Protein 3OBQ (pdb70)

Foldseek 3Di:
DDDLVVQLVLLVVAPDRVVVSVQVCVCCVVFVFWDWDFQADPDRPRTFIKTWGFGWAAAPNDTDTWTKIWTAHSHPPAAGTWMFGDDDPFKAFDDDDQAHRRRTGDDPCRVVRGPPVHGDVVVVVVVNVVCNVPPRMDGDD/DDDDDDDDD

Solvent-accessible surface area: 8452 Å² total; per-residue (Å²): 154,55,57,96,83,77,1,104,150,28,0,80,188,7,142,72,119,90,63,0,3,144,16,0,37,57,0,30,79,110,23,153,38,1,104,11,66,62,66,44,74,84,82,60,101,99,102,1,0,7,0,53,18,6,0,59,2,71,32,199,81,84,85,46,40,2,7,0,8,0,21,0,38,40,39,1,6,104,62,36,3,53,1,32,2,107,51,50,104,62,4,58,49,115,82,45,165,34,6,34,78,117,0,74,8,102,7,94,49,18,172,131,18,122,59,94,119,10,54,0,56,15,0,0,121,40,0,35,104,31,1,17,108,88,10,2,0,23,30,134,166,148,101,52,38,9,3,113,51,206

Nearest PDB structures (foldseek):
  3obx-assembly1_A  TM=9.999E-01  e=4.135E-26  Homo sapiens
  3p9g-assembly1_A  TM=9.952E-01  e=1.422E-25  Homo sapiens
  7zlx-assembly10_J  TM=9.883E-01  e=2.667E-23  Homo sapiens
  7zlx-assembly11_K  TM=9.772E-01  e=5.093E-23  Homo sapiens
  1kpp-assembly1_A  TM=8.919E-01  e=1.808E-19  Homo sapiens

GO terms:
  GO:0005515 protein binding (F, IPI)
  GO:0036258 multivesicular body assembly (P, TAS)
  GO:0039702 viral budding via host ESCRT complex (P, TAS)
  GO:0000813 ESCRT I complex (C, TAS)
  GO:0016236 macroautophagy (P, TAS)
  GO:0097352 autophagosome maturation (P, TAS)
  GO:0042059 negative regulation of epidermal growth factor receptor signaling pathway (P, IMP)
  GO:0043162 ubiquitin-dependent protein catabolic process via the multivesicular body sorting pathway (P, IDA)
  GO:0005771 multivesicular body (C, TAS)
  GO:0043130 ubiquitin binding (F, TAS)
  GO:0000813 ESCRT I complex (C, IDA)
  GO:0031901 early endosome membrane (C, EXP)
  GO:0031902 late endosome membrane (C, EXP)
  GO:0005634 nucleus (C, EXP)
  GO:0005737 cytoplasm (C, EXP)
  GO:0043162 ubiquitin-dependent protein catabolic process via the multivesicular body sorting pathway (P, IMP)
  GO:0006858 extracellular transport (P, IMP)
  GO:0031625 ubiquitin protein ligase binding (F, IPI)
  GO:0048306 calcium-dependent protein binding (F, IPI)
  GO:0003677 DNA binding (F, TAS)

Organism: Homo sapiens (NCBI:txid9606)

CATH classification: 3.10.110.10

Secondary structure (DSSP, 8-state):
---HHHHHHHTTT-SSHHHHHHHHHHHHHH-TTEEEEEEESSSTT-EEEEEEEEEEEE-SS-EEEEEEEEEPPTTTTTSPPEEEE---TTEEE--BTTB-TT-BB--HHHHT--TTT--HHHHHHHHHHHHHHS-SEEE--/-----PPP-

B-factor: mean 15.69, std 11.73, range [3.34, 67.25]

Structure (mmCIF, N/CA/C/O backbone):
data_3OBQ
#
_entry.id   3OBQ
#
_cell.length_a   33.654
_cell.length_b   45.126
_cell.length_c   87.734
_cell.angle_alpha   90.00
_cell.angle_beta   90.00
_cell.angle_gamma   90.00
#
_symmetry.space_group_name_H-M   'P 21 21 21'
#
loop_
_entity.id
_entity.type
_entity.pdbx_description
1 polymer 'Tumor susceptibility gene 101 protein'
2 polymer 'Hepatocyte growth factor-regulated tyrosine kinase substrate'
3 water water
#
loop_
_atom_site.group_PDB
_atom_site.id
_atom_site.type_symbol
_atom_site.label_atom_id
_atom_site.label_alt_id
_atom_site.label_comp_id
_atom_site.label_asym_id
_atom_site.label_entity_id
_atom_site.label_seq_id
_atom_site.pdbx_PDB_ins_code
_atom_site.Cartn_x
_atom_site.Cartn_y
_atom_site.Cartn_z
_atom_site.occupancy
_atom_site.B_iso_or_equiv
_atom_site.auth_seq_id
_atom_site.auth_comp_id
_atom_site.auth_asym_id
_atom_site.auth_atom_id
_atom_site.pdbx_PDB_model_num
ATOM 1 N N . ALA A 1 6 ? -11.285 11.642 3.155 1.00 58.07 2 ALA A N 1
ATOM 2 C CA . ALA A 1 6 ? -12.619 12.280 3.335 1.00 57.02 2 ALA A CA 1
ATOM 3 C C . ALA A 1 6 ? -12.771 13.484 2.410 1.00 56.29 2 ALA A C 1
ATOM 4 O O . ALA A 1 6 ? -12.978 14.608 2.868 1.00 57.51 2 ALA A O 1
ATOM 6 N N . VAL A 1 7 ? -12.668 13.242 1.107 1.00 53.37 3 VAL A N 1
ATOM 7 C CA . VAL A 1 7 ? -12.793 14.306 0.118 1.00 49.38 3 VAL A CA 1
ATOM 8 C C . VAL A 1 7 ? -14.255 14.652 -0.143 1.00 44.57 3 VAL A C 1
ATOM 9 O O . VAL A 1 7 ? -15.153 13.867 0.161 1.00 45.77 3 VAL A O 1
ATOM 13 N N . SER A 1 8 ? -14.487 15.833 -0.708 1.00 36.25 4 SER A N 1
ATOM 14 C CA . SER A 1 8 ? -15.842 16.286 -1.009 1.00 28.61 4 SER A CA 1
ATOM 15 C C . SER A 1 8 ? -15.955 16.717 -2.464 1.00 23.97 4 SER A C 1
ATOM 16 O O . SER A 1 8 ? -14.953 17.022 -3.111 1.00 18.82 4 SER A O 1
ATOM 19 N N . GLU A 1 9 ? -17.181 16.747 -2.974 1.00 20.85 5 GLU A N 1
ATOM 20 C CA . GLU A 1 9 ? -17.415 17.152 -4.351 1.00 19.05 5 GLU A CA 1
ATOM 21 C C . GLU A 1 9 ? -16.909 18.567 -4.602 1.00 18.56 5 GLU A C 1
ATOM 22 O O . GLU A 1 9 ? -16.428 18.876 -5.691 1.00 13.70 5 GLU A O 1
ATOM 28 N N . SER A 1 10 ? -17.007 19.422 -3.589 1.00 17.95 6 SER A N 1
ATOM 29 C CA . SER A 1 10 ? -16.543 20.798 -3.713 1.00 19.85 6 SER A CA 1
ATOM 30 C C . SER A 1 10 ? -15.036 20.822 -3.957 1.00 18.16 6 SER A C 1
ATOM 31 O O . SER A 1 10 ? -14.552 21.532 -4.842 1.00 18.75 6 SER A O 1
ATOM 34 N N . GLN A 1 11 ? -14.299 20.042 -3.172 1.00 16.84 7 GLN A N 1
ATOM 35 C CA . GLN A 1 11 ? -12.849 19.980 -3.316 1.00 20.07 7 GLN A CA 1
ATOM 36 C C . GLN A 1 11 ? -12.456 19.383 -4.663 1.00 17.38 7 GLN A C 1
ATOM 37 O O . GLN A 1 11 ? -11.503 19.835 -5.296 1.00 18.60 7 GLN A O 1
ATOM 43 N N . LEU A 1 12 ? -13.192 18.367 -5.099 1.00 13.59 8 LEU A N 1
ATOM 44 C CA . LEU A 1 12 ? -12.907 17.726 -6.376 1.00 11.63 8 LEU A CA 1
ATOM 45 C C . LEU A 1 12 ? -13.109 18.703 -7.534 1.00 13.70 8 LEU A C 1
ATOM 46 O O . LEU A 1 12 ? -12.310 18.736 -8.472 1.00 11.95 8 LEU A O 1
ATOM 51 N N . LYS A 1 13 ? -14.173 19.500 -7.467 1.00 12.78 9 LYS A N 1
ATOM 52 C CA . LYS A 1 13 ? -14.461 20.474 -8.516 1.00 15.91 9 LYS A CA 1
ATOM 53 C C . LYS A 1 13 ? -13.286 21.430 -8.639 1.00 16.66 9 LYS A C 1
ATOM 54 O O . LYS A 1 13 ? -12.943 21.878 -9.733 1.00 17.56 9 LYS A O 1
ATOM 60 N N . LYS A 1 14 ? -12.678 21.733 -7.499 1.00 17.82 10 LYS A N 1
ATOM 61 C CA . LYS A 1 14 ? -11.521 22.614 -7.429 1.00 22.93 10 LYS A CA 1
ATOM 62 C C . LYS A 1 14 ? -10.359 22.022 -8.226 1.00 20.03 10 LYS A C 1
ATOM 63 O O . LYS A 1 14 ? -9.747 22.703 -9.051 1.00 21.05 10 LYS A O 1
ATOM 69 N N . MET A 1 15 ? -10.073 20.745 -7.983 1.00 14.62 11 MET A N 1
ATOM 70 C CA . MET A 1 15 ? -8.980 20.046 -8.655 1.00 13.02 11 MET A CA 1
ATOM 71 C C . MET A 1 15 ? -9.086 20.032 -10.176 1.00 12.20 11 MET A C 1
ATOM 72 O O . MET A 1 15 ? -8.069 20.002 -10.868 1.00 11.04 11 MET A O 1
ATOM 77 N N . VAL A 1 16 ? -10.309 20.047 -10.694 1.00 10.08 12 VAL A N 1
ATOM 78 C CA . VAL A 1 16 ? -10.515 19.985 -12.137 1.00 9.26 12 VAL A CA 1
ATOM 79 C C . VAL A 1 16 ? -10.901 21.300 -12.813 1.00 7.87 12 VAL A C 1
ATOM 80 O O . VAL A 1 16 ? -11.551 21.292 -13.853 1.00 7.30 12 VAL A O 1
ATOM 84 N N . SER A 1 17 ? -10.472 22.422 -12.244 1.00 10.74 13 SER A N 1
ATOM 85 C CA . SER A 1 17 ? -10.786 23.738 -12.800 1.00 8.62 13 SER A CA 1
ATOM 86 C C . SER A 1 17 ? -10.428 23.907 -14.277 1.00 10.62 13 SER A C 1
ATOM 87 O O . SER A 1 17 ? -11.107 24.634 -15.004 1.00 10.60 13 SER A O 1
ATOM 90 N N . LYS A 1 18 ? -9.361 23.243 -14.715 1.00 7.40 14 LYS A N 1
ATOM 91 C CA . LYS A 1 18 ? -8.895 23.340 -16.098 1.00 7.49 14 LYS A CA 1
ATOM 92 C C . LYS A 1 18 ? -9.472 22.280 -17.034 1.00 5.86 14 LYS A C 1
ATOM 93 O O . LYS A 1 18 ? -9.189 22.287 -18.232 1.00 7.38 14 LYS A O 1
ATOM 99 N N . TYR A 1 19 ? -10.263 21.363 -16.483 1.00 5.12 15 TYR A N 1
ATOM 100 C CA . TYR A 1 19 ? -10.869 20.291 -17.268 1.00 5.04 15 TYR A CA 1
ATOM 101 C C . TYR A 1 19 ? -11.985 20.806 -18.163 1.00 4.66 15 TYR A C 1
ATOM 102 O O . TYR A 1 19 ? -12.597 21.830 -17.874 1.00 5.67 15 TYR A O 1
ATOM 111 N N . LYS A 1 20 ? -12.245 20.085 -19.247 1.00 4.49 16 LYS A N 1
ATOM 112 C CA . LYS A 1 20 ? -13.283 20.467 -20.202 1.00 5.71 16 LYS A CA 1
ATOM 113 C C . LYS A 1 20 ? -14.675 19.980 -19.799 1.00 5.72 16 LYS A C 1
ATOM 114 O O . LYS A 1 20 ? -15.682 20.557 -20.207 1.00 6.60 16 LYS A O 1
ATOM 120 N N . TYR A 1 21 ? -14.724 18.921 -18.998 1.00 4.39 17 TYR A N 1
ATOM 121 C CA . TYR A 1 21 ? -15.986 18.322 -18.558 1.00 4.17 17 TYR A CA 1
ATOM 122 C C . TYR A 1 21 ? -15.821 18.075 -17.063 1.00 5.14 17 TYR A C 1
ATOM 123 O O . TYR A 1 21 ? -15.568 16.955 -16.615 1.00 6.93 17 TYR A O 1
ATOM 132 N N . ARG A 1 22 ? -15.989 19.148 -16.302 1.00 6.31 18 ARG A N 1
ATOM 133 C CA . ARG A 1 22 ? -15.786 19.143 -14.865 1.00 5.84 18 ARG A CA 1
ATOM 134 C C . ARG A 1 22 ? -16.772 18.333 -14.025 1.00 6.99 18 ARG A C 1
ATOM 135 O O . ARG A 1 22 ? -16.360 17.421 -13.300 1.00 5.95 18 ARG A O 1
ATOM 143 N N . ASP A 1 23 ? -18.062 18.640 -14.120 1.00 6.37 19 ASP A N 1
ATOM 144 C CA . ASP A 1 23 ? -19.054 17.898 -13.350 1.00 6.51 19 ASP A CA 1
ATOM 145 C C . ASP A 1 23 ? -19.068 16.419 -13.716 1.00 7.15 19 ASP A C 1
ATOM 146 O O . ASP A 1 23 ? -19.241 15.570 -12.844 1.00 8.06 19 ASP A O 1
ATOM 151 N N . LEU A 1 24 ? -18.897 16.098 -14.996 1.00 5.55 20 LEU A N 1
ATOM 152 C CA . LEU A 1 24 ? -18.900 14.696 -15.397 1.00 7.14 20 LEU A CA 1
ATOM 153 C C . LEU A 1 24 ? -17.724 13.949 -14.775 1.00 6.12 20 LEU A C 1
ATOM 154 O O . LEU A 1 24 ? -17.856 12.795 -14.373 1.00 7.91 20 LEU A O 1
ATOM 159 N N . THR A 1 25 ? -16.576 14.613 -14.688 1.00 5.55 21 THR A N 1
ATOM 160 C CA . THR A 1 25 ? -15.396 13.998 -14.098 1.00 7.45 21 THR A CA 1
ATOM 161 C C . THR A 1 25 ? -15.586 13.832 -12.588 1.00 7.41 21 THR A C 1
ATOM 162 O O . THR A 1 25 ? -15.279 12.779 -12.028 1.00 6.87 21 THR A O 1
ATOM 166 N N . VAL A 1 26 ? -16.108 14.867 -11.934 1.00 6.58 22 VAL A N 1
ATOM 167 C CA . VAL A 1 26 ? -16.342 14.816 -10.494 1.00 6.75 22 VAL A CA 1
ATOM 168 C C . VAL A 1 26 ? -17.372 13.747 -10.136 1.00 5.39 22 VAL A C 1
ATOM 169 O O . VAL A 1 26 ? -17.172 12.962 -9.206 1.00 7.01 22 VAL A O 1
ATOM 173 N N . ARG A 1 27 ? -18.472 13.717 -10.878 1.00 7.06 23 ARG A N 1
ATOM 174 C CA . ARG A 1 27 ? -19.532 12.746 -10.629 1.00 7.95 23 ARG A CA 1
ATOM 175 C C . ARG A 1 27 ? -19.000 11.312 -10.673 1.00 7.69 23 ARG A C 1
ATOM 176 O O . ARG A 1 27 ? -19.261 10.510 -9.772 1.00 8.54 23 ARG A O 1
ATOM 184 N N . GLU A 1 28 ? -18.247 10.983 -11.716 1.00 7.02 24 GLU A N 1
ATOM 185 C CA . GLU A 1 28 ? -17.715 9.631 -11.831 1.00 7.02 24 GLU A CA 1
ATOM 186 C C . GLU A 1 28 ? -16.659 9.342 -10.767 1.00 6.79 24 GLU A C 1
ATOM 187 O O . GLU A 1 28 ? -16.577 8.223 -10.261 1.00 6.15 24 GLU A O 1
ATOM 193 N N . THR A 1 29 ? -15.854 10.342 -10.420 1.00 5.31 25 THR A N 1
ATOM 194 C CA . THR A 1 29 ? -14.842 10.145 -9.390 1.00 7.53 25 THR A CA 1
ATOM 195 C C . THR A 1 29 ? -15.543 9.783 -8.082 1.00 6.88 25 THR A C 1
ATOM 196 O O . THR A 1 29 ? -15.122 8.864 -7.378 1.00 7.15 25 THR A O 1
ATOM 200 N N . VAL A 1 30 ? -16.622 10.494 -7.766 1.00 7.64 26 VAL A N 1
ATOM 201 C CA . VAL A 1 30 ? -17.376 10.212 -6.549 1.00 10.30 26 VAL A CA 1
ATOM 202 C C . VAL A 1 30 ? -17.910 8.780 -6.587 1.00 9.15 26 VAL A C 1
ATOM 203 O O . VAL A 1 30 ? -17.840 8.060 -5.587 1.00 10.25 26 VAL A O 1
ATOM 207 N N . ASN A 1 31 ? -18.428 8.359 -7.739 1.00 8.71 27 ASN A N 1
ATOM 208 C CA . ASN A 1 31 ? -18.956 7.001 -7.874 1.00 9.40 27 ASN A CA 1
ATOM 209 C C . ASN A 1 31 ? -17.867 5.966 -7.616 1.00 7.53 27 ASN A C 1
ATOM 210 O O . ASN A 1 31 ? -18.099 4.952 -6.958 1.00 11.07 27 ASN A O 1
ATOM 215 N N . VAL A 1 32 ? -16.674 6.225 -8.138 1.00 7.54 28 VAL A N 1
ATOM 216 C CA . VAL A 1 32 ? -15.558 5.305 -7.972 1.00 9.03 28 VAL A CA 1
ATOM 217 C C . VAL A 1 32 ? -15.077 5.194 -6.529 1.00 10.18 28 VAL A C 1
ATOM 218 O O . VAL A 1 32 ? -14.986 4.091 -5.986 1.00 11.17 28 VAL A O 1
ATOM 222 N N . ILE A 1 33 ? -14.771 6.327 -5.904 1.00 10.03 29 ILE A N 1
ATOM 223 C CA . ILE A 1 33 ? -14.272 6.297 -4.533 1.00 10.52 29 ILE A CA 1
ATOM 224 C C . ILE A 1 33 ? -15.316 5.881 -3.502 1.00 12.42 29 ILE A C 1
ATOM 225 O O . ILE A 1 33 ? -14.976 5.603 -2.352 1.00 15.71 29 ILE A O 1
ATOM 230 N N . THR A 1 34 ? -16.580 5.830 -3.909 1.00 11.96 30 THR A N 1
ATOM 231 C CA . THR A 1 34 ? -17.640 5.408 -3.001 1.00 15.12 30 THR A CA 1
ATOM 232 C C . THR A 1 34 ? -17.700 3.882 -2.996 1.00 14.22 30 THR A C 1
ATOM 233 O O . THR A 1 34 ? -17.896 3.262 -1.949 1.00 17.64 30 THR A O 1
ATOM 237 N N . LEU A 1 35 ? -17.520 3.281 -4.169 1.00 11.96 31 LEU A N 1
ATOM 238 C CA . LEU A 1 35 ? -17.552 1.828 -4.293 1.00 11.56 31 LEU A CA 1
ATOM 239 C C . LEU A 1 35 ? -16.201 1.208 -3.955 1.00 11.09 31 LEU A C 1
ATOM 240 O O . LEU A 1 35 ? -16.134 0.141 -3.343 1.00 12.89 31 LEU A O 1
ATOM 245 N N . TYR A 1 36 ? -15.130 1.886 -4.355 1.00 11.05 32 TYR A N 1
ATOM 246 C CA . TYR A 1 36 ? -13.774 1.411 -4.111 1.00 10.13 32 TYR A CA 1
ATOM 247 C C . TYR A 1 36 ? -13.090 2.305 -3.084 1.00 11.79 32 TYR A C 1
ATOM 248 O O . TYR A 1 36 ? -12.409 3.278 -3.422 1.00 10.98 32 TYR A O 1
ATOM 257 N N . LYS A 1 37 ? -13.299 1.944 -1.821 1.00 12.72 33 LYS A N 1
ATOM 258 C CA . LYS A 1 37 ? -12.785 2.666 -0.665 1.00 16.05 33 LYS A CA 1
ATOM 259 C C . LYS A 1 37 ? -11.279 2.872 -0.597 1.00 15.90 33 LYS A C 1
ATOM 260 O O . LYS A 1 37 ? -10.819 3.762 0.118 1.00 18.61 33 LYS A O 1
ATOM 266 N N . ASP A 1 38 ? -10.501 2.063 -1.310 1.00 10.67 34 ASP A N 1
ATOM 267 C CA . ASP A 1 38 ? -9.058 2.248 -1.246 1.00 11.33 34 ASP A CA 1
ATOM 268 C C . ASP A 1 38 ? -8.466 3.000 -2.429 1.00 10.82 34 ASP A C 1
ATOM 269 O O . ASP A 1 38 ? -7.262 2.942 -2.664 1.00 11.95 34 ASP A O 1
ATOM 274 N N . LEU A 1 39 ? -9.321 3.690 -3.178 1.00 9.33 35 LEU A N 1
ATOM 275 C CA . LEU A 1 39 ? -8.868 4.516 -4.289 1.00 10.24 35 LEU A CA 1
ATOM 276 C C . LEU A 1 39 ? -9.081 5.941 -3.798 1.00 10.38 35 LEU A C 1
ATOM 277 O O . LEU A 1 39 ? -10.175 6.289 -3.351 1.00 12.55 35 LEU A O 1
ATOM 282 N N . LYS A 1 40 ? -8.032 6.754 -3.862 1.00 9.01 36 LYS A N 1
ATOM 283 C CA . LYS A 1 40 ? -8.102 8.131 -3.385 1.00 10.89 36 LYS A CA 1
ATOM 284 C C . LYS A 1 40 ? -7.812 9.127 -4.499 1.00 10.93 36 LYS A C 1
ATOM 285 O O . LYS A 1 40 ? -6.917 8.915 -5.317 1.00 10.76 36 LYS A O 1
ATOM 291 N N . PRO A 1 41 ? -8.570 10.233 -4.545 1.00 8.49 37 PRO A N 1
ATOM 292 C CA . PRO A 1 41 ? -8.366 11.251 -5.575 1.00 9.06 37 PRO A CA 1
ATOM 293 C C . PRO A 1 41 ? -7.257 12.206 -5.160 1.00 10.02 37 PRO A C 1
ATOM 294 O O . PRO A 1 41 ? -7.225 12.675 -4.022 1.00 12.01 37 PRO A O 1
ATOM 298 N N . VAL A 1 42 ? -6.344 12.487 -6.081 1.00 11.67 38 VAL A N 1
ATOM 299 C CA . VAL A 1 42 ? -5.236 13.387 -5.797 1.00 15.85 38 VAL A CA 1
ATOM 300 C C . VAL A 1 42 ? -4.893 14.215 -7.025 1.00 14.26 38 VAL A C 1
ATOM 301 O O . VAL A 1 42 ? -4.961 13.729 -8.152 1.00 11.10 38 VAL A O 1
ATOM 305 N N . LEU A 1 43 ? -4.544 15.477 -6.801 1.00 12.81 39 LEU A N 1
ATOM 306 C CA . LEU A 1 43 ? -4.150 16.366 -7.885 1.00 10.96 39 LEU A CA 1
ATOM 307 C C . LEU A 1 43 ? -2.630 16.307 -7.882 1.00 13.84 39 LEU A C 1
ATOM 308 O O . LEU A 1 43 ? -1.990 16.729 -6.919 1.00 16.29 39 LEU A O 1
ATOM 313 N N . ASP A 1 44 ? -2.052 15.769 -8.949 1.00 12.04 40 ASP A N 1
ATOM 314 C CA . ASP A 1 44 ? -0.606 15.640 -9.033 1.00 11.91 40 ASP A CA 1
ATOM 315 C C . ASP A 1 44 ? -0.125 15.927 -10.449 1.00 11.51 40 ASP A C 1
ATOM 316 O O . ASP A 1 44 ? -0.925 16.047 -11.371 1.00 13.64 40 ASP A O 1
ATOM 321 N N . SER A 1 45 ? 1.186 16.052 -10.614 1.00 13.42 41 SER A N 1
ATOM 322 C CA . SER A 1 45 ? 1.750 16.332 -11.925 1.00 12.47 41 SER A CA 1
ATOM 323 C C . SER A 1 45 ? 2.124 15.047 -12.651 1.00 9.92 41 SER A C 1
ATOM 324 O O . SER A 1 45 ? 2.750 14.154 -12.077 1.00 12.18 41 SER A O 1
ATOM 327 N N . TYR A 1 46 ? 1.727 14.959 -13.914 1.00 9.14 42 TYR A N 1
ATOM 328 C CA . TYR A 1 46 ? 2.020 13.793 -14.734 1.00 10.29 42 TYR A CA 1
ATOM 329 C C . TYR A 1 46 ? 3.047 14.153 -15.806 1.00 9.35 42 TYR A C 1
ATOM 330 O O . TYR A 1 46 ? 2.752 14.920 -16.720 1.00 10.89 42 TYR A O 1
ATOM 339 N N . GLY A 1 47 ? 4.251 13.600 -15.680 1.00 15.02 43 GLY A N 1
ATOM 340 C CA . GLY A 1 47 ? 5.302 13.858 -16.652 1.00 13.97 43 GLY A CA 1
ATOM 341 C C . GLY A 1 47 ? 6.016 15.193 -16.528 1.00 14.69 43 GLY A C 1
ATOM 342 O O . GLY A 1 47 ? 7.247 15.256 -16.599 1.00 15.54 43 GLY A O 1
ATOM 343 N N . THR A 1 48 ? 5.247 16.263 -16.360 1.00 13.66 44 THR A N 1
ATOM 344 C CA . THR A 1 48 ? 5.798 17.609 -16.230 1.00 14.62 44 THR A CA 1
ATOM 345 C C . THR A 1 48 ? 5.169 18.288 -15.017 1.00 15.55 44 THR A C 1
ATOM 346 O O . THR A 1 48 ? 3.977 18.124 -14.762 1.00 13.97 44 THR A O 1
ATOM 350 N N . GLY A 1 49 ? 5.969 19.052 -14.277 1.00 12.46 48 GLY A N 1
ATOM 351 C CA . GLY A 1 49 ? 5.460 19.732 -13.099 1.00 13.02 48 GLY A CA 1
ATOM 352 C C . GLY A 1 49 ? 4.245 20.593 -13.381 1.00 13.43 48 GLY A C 1
ATOM 353 O O . GLY A 1 49 ? 3.400 20.800 -12.507 1.00 15.86 48 GLY A O 1
ATOM 354 N N . SER A 1 50 ? 4.149 21.088 -14.609 1.00 12.88 49 SER A N 1
ATOM 355 C CA . SER A 1 50 ? 3.037 21.939 -15.005 1.00 12.71 49 SER A CA 1
ATOM 356 C C . SER A 1 50 ? 1.803 21.170 -15.485 1.00 10.96 49 SER A C 1
ATOM 357 O O . SER A 1 50 ? 0.730 21.756 -15.625 1.00 15.69 49 SER A O 1
ATOM 360 N N . ARG A 1 51 ? 1.948 19.869 -15.734 1.00 7.80 50 ARG A N 1
ATOM 361 C CA . ARG A 1 51 ? 0.823 19.058 -16.207 1.00 7.31 50 ARG A CA 1
ATOM 362 C C . ARG A 1 51 ? 0.062 18.472 -15.026 1.00 8.15 50 ARG A C 1
ATOM 363 O O . ARG A 1 51 ? 0.129 17.272 -14.764 1.00 10.44 50 ARG A O 1
ATOM 371 N N . GLU A 1 52 ? -0.658 19.326 -14.311 1.00 6.82 51 GLU A N 1
ATOM 372 C CA . GLU A 1 52 ? -1.425 18.876 -13.163 1.00 9.01 51 GLU A CA 1
ATOM 373 C C . GLU A 1 52 ? -2.718 18.215 -13.624 1.00 8.47 51 GLU A C 1
ATOM 374 O O . GLU A 1 52 ? -3.451 18.758 -14.452 1.00 8.98 51 GLU A O 1
ATOM 380 N N . LEU A 1 53 ? -2.973 17.027 -13.091 1.00 7.36 52 LEU A N 1
ATOM 381 C CA . LEU A 1 53 ? -4.165 16.254 -13.418 1.00 5.93 52 LEU A CA 1
ATOM 382 C C . LEU A 1 53 ? -4.604 15.501 -12.181 1.00 6.99 52 LEU A C 1
ATOM 383 O O . LEU A 1 53 ? -3.794 15.205 -11.300 1.00 7.63 52 LEU A O 1
ATOM 388 N N . MET A 1 54 ? -5.889 15.186 -12.110 1.00 6.39 53 MET A N 1
ATOM 389 C CA . MET A 1 54 ? -6.370 14.425 -10.981 1.00 8.00 53 MET A CA 1
ATOM 390 C C . MET A 1 54 ? -6.206 12.956 -11.338 1.00 6.90 53 MET A C 1
ATOM 391 O O . MET A 1 54 ? -6.395 12.553 -12.490 1.00 7.27 53 MET A O 1
ATOM 396 N N . ASN A 1 55 ? -5.812 12.159 -10.357 1.00 6.94 54 ASN A N 1
ATOM 397 C CA . ASN A 1 55 ? -5.670 10.735 -10.583 1.00 8.17 54 ASN A CA 1
ATOM 398 C C . ASN A 1 55 ? -6.267 10.003 -9.397 1.00 9.07 54 ASN A C 1
ATOM 399 O O . ASN A 1 55 ? -6.404 10.564 -8.307 1.00 11.61 54 ASN A O 1
ATOM 404 N N . LEU A 1 56 ? -6.652 8.759 -9.631 1.00 7.22 55 LEU A N 1
ATOM 405 C CA . LEU A 1 56 ? -7.208 7.920 -8.586 1.00 7.09 55 LEU A CA 1
ATOM 406 C C . LEU A 1 56 ? -6.130 6.890 -8.295 1.00 8.35 55 LEU A C 1
ATOM 407 O O . LEU A 1 56 ? -5.787 6.078 -9.155 1.00 8.36 55 LEU A O 1
ATOM 412 N N . THR A 1 57 ? -5.579 6.943 -7.087 1.00 8.54 56 THR A N 1
ATOM 413 C CA . THR A 1 57 ? -4.519 6.028 -6.687 1.00 7.00 56 THR A CA 1
ATOM 414 C C . THR A 1 57 ? -4.916 5.184 -5.482 1.00 6.49 56 THR A C 1
ATOM 415 O O . THR A 1 57 ? -5.638 5.641 -4.601 1.00 8.56 56 THR A O 1
ATOM 419 N N . GLY A 1 58 ? -4.436 3.947 -5.456 1.00 7.72 57 GLY A N 1
ATOM 420 C CA . GLY A 1 58 ? -4.743 3.056 -4.354 1.00 7.66 57 GLY A CA 1
ATOM 421 C C . GLY A 1 58 ? -4.799 1.628 -4.852 1.00 8.09 57 GLY A C 1
ATOM 422 O O . GLY A 1 58 ? -4.040 1.249 -5.743 1.00 11.72 57 GLY A O 1
ATOM 423 N N . THR A 1 59 ? -5.689 0.828 -4.281 1.00 8.70 58 THR A N 1
ATOM 424 C CA . THR A 1 59 ? -5.812 -0.561 -4.710 1.00 7.85 58 THR A CA 1
ATOM 425 C C . THR A 1 59 ? -7.258 -0.917 -4.995 1.00 8.20 58 THR A C 1
ATOM 426 O O . THR A 1 59 ? -8.179 -0.235 -4.546 1.00 8.59 58 THR A O 1
ATOM 430 N N . ILE A 1 60 ? -7.441 -1.976 -5.777 1.00 8.13 59 ILE A N 1
ATOM 431 C CA . ILE A 1 60 ? -8.766 -2.491 -6.083 1.00 10.06 59 ILE A CA 1
ATOM 432 C C . ILE A 1 60 ? -8.744 -3.967 -5.696 1.00 9.59 59 ILE A C 1
ATOM 433 O O . ILE A 1 60 ? -7.720 -4.643 -5.843 1.00 9.61 59 ILE A O 1
ATOM 438 N N . PRO A 1 61 ? -9.868 -4.476 -5.167 1.00 10.68 60 PRO A N 1
ATOM 439 C CA . PRO A 1 61 ? -10.001 -5.873 -4.743 1.00 11.34 60 PRO A CA 1
ATOM 440 C C . PRO A 1 61 ? -10.146 -6.824 -5.925 1.00 8.87 60 PRO A C 1
ATOM 441 O O . PRO A 1 61 ? -11.139 -6.779 -6.650 1.00 11.72 60 PRO A O 1
ATOM 445 N N . VAL A 1 62 ? -9.155 -7.690 -6.107 1.00 10.52 61 VAL A N 1
ATOM 446 C CA . VAL A 1 62 ? -9.179 -8.633 -7.216 1.00 12.12 61 VAL A CA 1
ATOM 447 C C . VAL A 1 62 ? -9.098 -10.081 -6.763 1.00 14.05 61 VAL A C 1
ATOM 448 O O . VAL A 1 62 ? -8.065 -10.533 -6.266 1.00 12.17 61 VAL A O 1
ATOM 452 N N . PRO A 1 63 ? -10.201 -10.827 -6.919 1.00 17.27 62 PRO A N 1
ATOM 453 C CA . PRO A 1 63 ? -10.202 -12.232 -6.515 1.00 19.76 62 PRO A CA 1
ATOM 454 C C . PRO A 1 63 ? -9.390 -13.056 -7.505 1.00 20.55 62 PRO A C 1
ATOM 455 O O . PRO A 1 63 ? -9.597 -12.973 -8.715 1.00 20.16 62 PRO A O 1
ATOM 459 N N . TYR A 1 64 ? -8.450 -13.829 -6.978 1.00 18.77 63 TYR A N 1
ATOM 460 C CA . TYR A 1 64 ? -7.603 -14.685 -7.794 1.00 22.18 63 TYR A CA 1
ATOM 461 C C . TYR A 1 64 ? -7.593 -16.062 -7.146 1.00 22.82 63 TYR A C 1
ATOM 462 O O . TYR A 1 64 ? -6.977 -16.258 -6.100 1.00 23.38 63 TYR A O 1
ATOM 471 N N . ARG A 1 65 ? -8.292 -17.007 -7.765 1.00 26.20 64 ARG A N 1
ATOM 472 C CA . ARG A 1 65 ? -8.373 -18.367 -7.248 1.00 30.04 64 ARG A CA 1
ATOM 473 C C . ARG A 1 65 ? -8.914 -18.425 -5.822 1.00 31.80 64 ARG A C 1
ATOM 474 O O . ARG A 1 65 ? -8.278 -18.986 -4.932 1.00 33.44 64 ARG A O 1
ATOM 482 N N . GLY A 1 66 ? -10.087 -17.836 -5.612 1.00 34.05 65 GLY A N 1
ATOM 483 C CA . GLY A 1 66 ? -10.701 -17.851 -4.295 1.00 35.70 65 GLY A CA 1
ATOM 484 C C . GLY A 1 66 ? -9.981 -17.058 -3.220 1.00 35.28 65 GLY A C 1
ATOM 485 O O . GLY A 1 66 ? -10.104 -17.359 -2.032 1.00 37.22 65 GLY A O 1
ATOM 486 N N . ASN A 1 67 ? -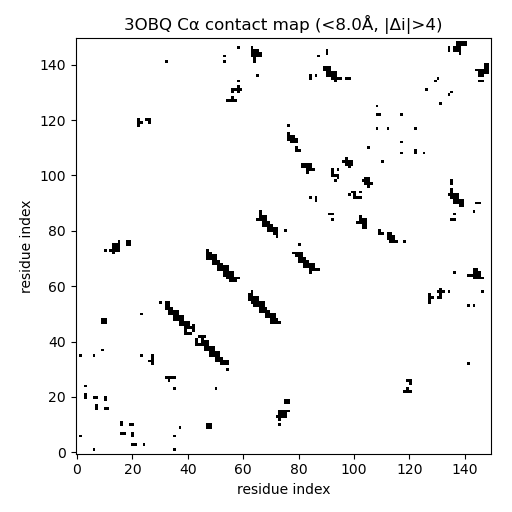9.222 -16.048 -3.629 1.00 32.08 66 ASN A N 1
ATOM 487 C CA . ASN A 1 67 ? -8.493 -15.205 -2.686 1.00 30.04 66 ASN A CA 1
ATOM 488 C C . ASN A 1 67 ? -8.441 -13.788 -3.242 1.00 27.88 66 ASN A C 1
ATOM 489 O O . ASN A 1 67 ? -8.166 -13.591 -4.423 1.00 26.47 66 ASN A O 1
ATOM 494 N N . THR A 1 68 ? -8.708 -12.803 -2.391 1.00 25.45 67 THR A N 1
ATOM 495 C CA . THR A 1 68 ? -8.703 -11.411 -2.824 1.00 21.47 67 THR A CA 1
ATOM 496 C C . THR A 1 68 ? -7.373 -10.710 -2.580 1.00 18.96 67 THR A C 1
ATOM 497 O O . THR A 1 68 ? -6.830 -10.744 -1.475 1.00 20.30 67 THR A O 1
ATOM 501 N N . TYR A 1 69 ? -6.856 -10.073 -3.627 1.00 16.69 68 TYR A N 1
ATOM 502 C CA . TYR A 1 69 ? -5.601 -9.341 -3.539 1.00 13.27 68 TYR A CA 1
ATOM 503 C C . TYR A 1 69 ? -5.869 -7.869 -3.827 1.00 12.09 68 TYR A C 1
ATOM 504 O O . TYR A 1 69 ? -6.728 -7.533 -4.643 1.00 13.63 68 TYR A O 1
ATOM 513 N N . ASN A 1 70 ? -5.141 -6.996 -3.139 1.00 13.37 69 ASN A N 1
ATOM 514 C CA . ASN A 1 70 ? -5.307 -5.560 -3.317 1.00 11.43 69 ASN A CA 1
ATOM 515 C C . ASN A 1 70 ? -4.280 -5.058 -4.314 1.00 11.10 69 ASN A C 1
ATOM 516 O O . ASN A 1 70 ? -3.180 -4.654 -3.949 1.00 12.25 69 ASN A O 1
ATOM 521 N N . ILE A 1 71 ? -4.660 -5.095 -5.586 1.00 9.09 70 ILE A N 1
ATOM 522 C CA . ILE A 1 71 ? -3.792 -4.673 -6.672 1.00 9.54 70 ILE A CA 1
ATOM 523 C C . ILE A 1 71 ? -3.639 -3.155 -6.717 1.00 8.79 70 ILE A C 1
ATOM 524 O O . ILE A 1 71 ? -4.622 -2.421 -6.829 1.00 8.43 70 ILE A O 1
ATOM 529 N N . PRO A 1 72 ? -2.393 -2.666 -6.623 1.00 8.44 71 PRO A N 1
ATOM 530 C CA . PRO A 1 72 ? -2.114 -1.228 -6.652 1.00 7.34 71 PRO A CA 1
ATOM 531 C C . PRO A 1 72 ? -2.173 -0.636 -8.058 1.00 7.99 71 PRO A C 1
ATOM 532 O O . PRO A 1 72 ? -1.473 -1.094 -8.964 1.00 8.31 71 PRO A O 1
ATOM 536 N N . ILE A 1 73 ? -3.011 0.383 -8.230 1.00 7.77 72 ILE A N 1
ATOM 537 C CA . ILE A 1 73 ? -3.164 1.037 -9.526 1.00 7.00 72 ILE A CA 1
ATOM 538 C C . ILE A 1 73 ? -3.201 2.556 -9.402 1.00 6.93 72 ILE A C 1
ATOM 539 O O . ILE A 1 73 ? -3.295 3.110 -8.305 1.00 6.61 72 ILE A O 1
ATOM 544 N N . CYS A 1 74 ? -3.111 3.215 -10.551 1.00 6.94 73 CYS A N 1
ATOM 545 C CA . CYS A 1 74 ? -3.188 4.665 -10.637 1.00 6.93 73 CYS A CA 1
ATOM 546 C C . CYS A 1 74 ? -3.908 4.962 -11.937 1.00 6.82 73 CYS A C 1
ATOM 547 O O . CYS A 1 74 ? -3.504 4.495 -13.005 1.00 9.56 73 CYS A O 1
ATOM 550 N N . LEU A 1 75 ? -4.993 5.718 -11.838 1.00 5.07 74 LEU A N 1
ATOM 551 C CA . LEU A 1 75 ? -5.776 6.075 -13.009 1.00 4.35 74 LEU A CA 1
ATOM 552 C C . LEU A 1 75 ? -5.701 7.575 -13.215 1.00 5.16 74 LEU A C 1
ATOM 553 O O . LEU A 1 75 ? -6.260 8.344 -12.429 1.00 7.08 74 LEU A O 1
ATOM 558 N N . TRP 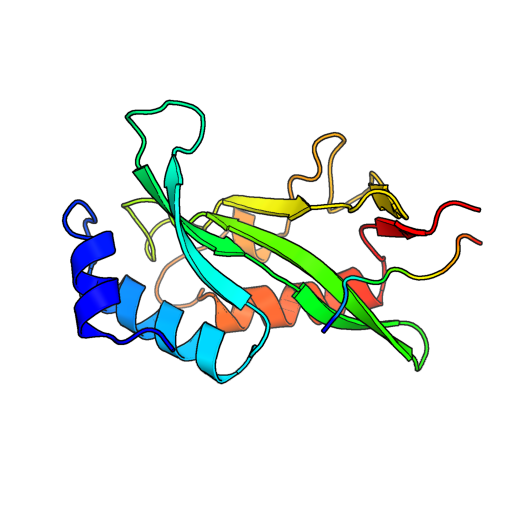A 1 76 ? -4.991 7.994 -14.257 1.00 4.52 75 TRP A N 1
ATOM 559 C CA . TRP A 1 76 ? -4.874 9.410 -14.562 1.00 4.27 75 TRP A CA 1
ATOM 560 C C . TRP A 1 76 ? -6.060 9.848 -15.406 1.00 4.75 75 TRP A C 1
ATOM 561 O O . TRP A 1 76 ? -6.317 9.279 -16.468 1.00 5.79 75 TRP A O 1
ATOM 572 N N . LEU A 1 77 ? -6.790 10.849 -14.932 1.00 4.23 76 LEU A N 1
ATOM 573 C CA . LEU A 1 77 ? -7.920 11.360 -15.686 1.00 4.01 76 LEU A CA 1
ATOM 574 C C . LEU A 1 77 ? -7.427 12.564 -16.486 1.00 4.85 76 LEU A C 1
ATOM 575 O O . LEU A 1 77 ? -6.965 13.560 -15.920 1.00 5.15 76 LEU A O 1
ATOM 580 N N . LEU A 1 78 ? -7.486 12.462 -17.806 1.00 4.14 77 LEU A N 1
ATOM 581 C CA . LEU A 1 78 ? -7.041 13.565 -18.648 1.00 4.98 77 LEU A CA 1
ATOM 582 C C . LEU A 1 78 ? -8.044 14.706 -18.556 1.00 4.73 77 LEU A C 1
ATOM 583 O O . LEU A 1 78 ? -9.186 14.506 -18.133 1.00 4.06 77 LEU A O 1
ATOM 588 N N . ASP A 1 79 ? -7.621 15.905 -18.945 1.00 5.09 78 ASP A N 1
ATOM 589 C CA . ASP A 1 79 ? -8.513 17.058 -18.896 1.00 4.03 78 ASP A CA 1
ATOM 590 C C . ASP A 1 79 ? -9.675 16.930 -19.886 1.00 4.73 78 ASP A C 1
ATOM 591 O O . ASP A 1 79 ? -10.542 17.803 -19.950 1.00 6.50 78 ASP A O 1
ATOM 596 N N . THR A 1 80 ? -9.692 15.832 -20.641 1.00 4.66 79 THR A N 1
ATOM 597 C CA . THR A 1 80 ? -10.766 15.556 -21.592 1.00 5.81 79 THR A CA 1
ATOM 598 C C . THR A 1 80 ? -11.665 14.407 -21.112 1.00 4.53 79 THR A C 1
ATOM 599 O O . THR A 1 80 ? -12.532 13.943 -21.857 1.00 5.87 79 THR A O 1
ATOM 603 N N . TYR A 1 81 ? -11.459 13.931 -19.885 1.00 4.63 80 TYR A N 1
ATOM 604 C CA . TYR A 1 81 ? -12.311 12.864 -19.356 1.00 4.38 80 TYR A CA 1
ATOM 605 C C . TYR A 1 81 ? -13.728 13.457 -19.250 1.00 5.52 80 TYR A C 1
ATOM 606 O O . TYR A 1 81 ? -13.881 14.604 -18.843 1.00 5.87 80 TYR A O 1
ATOM 615 N N . PRO A 1 82 ? -14.787 12.674 -19.551 1.00 4.87 81 PRO A N 1
ATOM 616 C CA . PRO A 1 82 ? -14.895 11.276 -19.980 1.00 5.67 81 PRO A CA 1
ATOM 617 C C . PRO A 1 82 ? -14.890 11.004 -21.485 1.00 5.43 81 PRO A C 1
ATOM 618 O O . PRO A 1 82 ? -15.173 9.881 -21.902 1.00 6.53 81 PRO A O 1
ATOM 622 N N . TYR A 1 83 ? -14.587 12.004 -22.305 1.00 5.53 82 TYR A N 1
ATOM 623 C CA . TYR A 1 83 ? -14.595 11.789 -23.748 1.00 5.37 82 TYR A CA 1
ATOM 624 C C . TYR A 1 83 ? -13.356 11.046 -24.246 1.00 6.03 82 TYR A C 1
ATOM 625 O O . TYR A 1 83 ? -13.368 10.462 -25.333 1.00 8.83 82 TYR A O 1
ATOM 634 N N . ASN A 1 84 ? -12.295 11.072 -23.444 1.00 5.78 83 ASN A N 1
ATOM 635 C CA . ASN A 1 84 ? -11.070 10.335 -23.749 1.00 5.75 83 ASN A CA 1
ATOM 636 C C . ASN A 1 84 ? -10.823 9.439 -22.547 1.00 6.55 83 ASN A C 1
ATOM 637 O O . ASN A 1 84 ? -11.117 9.820 -21.412 1.00 6.05 83 ASN A O 1
ATOM 642 N N . PRO A 1 85 ? -10.270 8.240 -22.774 1.00 6.26 84 PRO A N 1
ATOM 643 C CA . PRO A 1 85 ? -10.005 7.317 -21.670 1.00 6.06 84 PRO A CA 1
ATOM 644 C C . PRO A 1 85 ? -8.880 7.731 -20.742 1.00 5.23 84 PRO A C 1
ATOM 645 O O . PRO A 1 85 ? -8.000 8.511 -21.109 1.00 5.30 84 PRO A O 1
ATOM 649 N N . PRO A 1 86 ? -8.902 7.217 -19.509 1.00 4.01 85 PRO A N 1
ATOM 650 C CA . PRO A 1 86 ? -7.846 7.553 -18.555 1.00 3.84 85 PRO A CA 1
ATOM 651 C C . PRO A 1 86 ? -6.587 6.770 -18.938 1.00 4.17 85 PRO A C 1
ATOM 652 O O . PRO A 1 86 ? -6.659 5.810 -19.708 1.00 5.96 85 PRO A O 1
ATOM 656 N N . ILE A 1 87 ? -5.438 7.197 -18.427 1.00 4.76 86 ILE A N 1
ATOM 657 C CA . ILE A 1 87 ? -4.184 6.490 -18.677 1.00 5.11 86 ILE A CA 1
ATOM 658 C C . ILE A 1 87 ? -3.975 5.737 -17.371 1.00 6.01 86 ILE A C 1
ATOM 659 O O . ILE A 1 87 ? -3.882 6.345 -16.298 1.00 6.01 86 ILE A O 1
ATOM 664 N N . CYS A 1 88 ? -3.904 4.413 -17.463 1.00 5.39 87 CYS A N 1
ATOM 665 C CA . CYS A 1 88 ? -3.821 3.564 -16.280 1.00 4.66 87 CYS A CA 1
ATOM 666 C C . CYS A 1 88 ? -2.537 2.773 -16.090 1.00 3.58 87 CYS A C 1
ATOM 667 O O . CYS A 1 88 ? -1.986 2.230 -17.042 1.00 4.89 87 CYS A O 1
ATOM 670 N N . PHE A 1 89 ? -2.094 2.684 -14.840 1.00 4.80 88 PHE A N 1
ATOM 671 C CA . PHE A 1 89 ? -0.869 1.972 -14.488 1.00 5.28 88 PHE A CA 1
ATOM 672 C C . PHE A 1 89 ? -1.043 1.081 -13.269 1.00 6.24 88 PHE A C 1
ATOM 673 O O . PHE A 1 89 ? -1.862 1.357 -12.387 1.00 6.96 88 PHE A O 1
ATOM 681 N N . VAL A 1 90 ? -0.257 0.012 -13.229 1.00 7.71 89 VAL A N 1
ATOM 682 C CA . VAL A 1 90 ? -0.218 -0.856 -12.064 1.00 8.15 89 VAL A CA 1
ATOM 683 C C . VAL A 1 90 ? 0.999 -0.255 -11.354 1.00 8.37 89 VAL A C 1
ATOM 684 O O . VAL A 1 90 ? 2.008 0.045 -11.995 1.00 10.92 89 VAL A O 1
ATOM 688 N N . LYS A 1 91 ? 0.897 -0.053 -10.047 1.00 8.80 90 LYS A N 1
ATOM 689 C CA . LYS A 1 91 ? 1.982 0.551 -9.281 1.00 8.97 90 LYS A CA 1
ATOM 690 C C . LYS A 1 91 ? 2.545 -0.436 -8.264 1.00 9.11 90 LYS A C 1
ATOM 691 O O . LYS A 1 91 ? 2.154 -0.429 -7.097 1.00 11.65 90 LYS A O 1
ATOM 697 N N . PRO A 1 92 ? 3.491 -1.286 -8.689 1.00 10.89 91 PRO A N 1
ATOM 698 C CA . PRO A 1 92 ? 4.064 -2.263 -7.761 1.00 10.79 91 PRO A CA 1
ATOM 699 C C . PRO A 1 92 ? 4.774 -1.643 -6.568 1.00 11.00 91 PRO A C 1
ATOM 700 O O . PRO A 1 92 ? 5.412 -0.598 -6.685 1.00 11.79 91 PRO A O 1
ATOM 704 N N . THR A 1 93 ? 4.649 -2.299 -5.420 1.00 12.21 92 THR A N 1
ATOM 705 C CA . THR A 1 93 ? 5.309 -1.848 -4.206 1.00 15.07 92 THR A CA 1
ATOM 706 C C . THR A 1 93 ? 6.655 -2.564 -4.172 1.00 16.38 92 THR A C 1
ATOM 707 O O . THR A 1 93 ? 7.008 -3.272 -5.117 1.00 17.99 92 THR A O 1
ATOM 711 N N . SER A 1 94 ? 7.404 -2.393 -3.089 1.00 17.43 93 SER A N 1
ATOM 712 C CA . SER A 1 94 ? 8.713 -3.026 -2.976 1.00 19.10 93 SER A CA 1
ATOM 713 C C . SER A 1 94 ? 8.638 -4.543 -2.835 1.00 18.75 93 SER A C 1
ATOM 714 O O . SER A 1 94 ? 9.643 -5.233 -2.995 1.00 24.58 93 SER A O 1
ATOM 717 N N . SER A 1 95 ? 7.451 -5.064 -2.544 1.00 18.95 94 SER A N 1
ATOM 718 C CA . SER A 1 95 ? 7.286 -6.503 -2.361 1.00 19.34 94 SER A CA 1
ATOM 719 C C . SER A 1 95 ? 6.764 -7.245 -3.587 1.00 19.95 94 SER A C 1
ATOM 720 O O . SER A 1 95 ? 6.480 -8.442 -3.514 1.00 20.59 94 SER A O 1
ATOM 723 N N . MET A 1 96 ? 6.643 -6.548 -4.713 1.00 18.26 95 MET A N 1
ATOM 724 C CA . MET A 1 96 ? 6.132 -7.181 -5.924 1.00 17.18 95 MET A CA 1
ATOM 725 C C . MET A 1 96 ? 6.826 -6.731 -7.206 1.00 14.67 95 MET A C 1
ATOM 726 O O . MET A 1 96 ? 7.618 -5.787 -7.204 1.00 16.11 95 MET A O 1
ATOM 731 N N . THR A 1 97 ? 6.527 -7.426 -8.299 1.00 14.22 96 THR A N 1
ATOM 732 C CA . THR A 1 97 ? 7.110 -7.110 -9.597 1.00 15.71 96 THR A CA 1
ATOM 733 C C . THR A 1 97 ? 6.034 -7.101 -10.674 1.00 13.38 96 THR A C 1
ATOM 734 O O . THR A 1 97 ? 5.070 -7.863 -10.607 1.00 14.31 96 THR A O 1
ATOM 738 N N . ILE A 1 98 ? 6.204 -6.232 -11.664 1.00 12.36 97 ILE A N 1
ATOM 739 C CA . ILE A 1 98 ? 5.257 -6.129 -12.768 1.00 9.10 97 ILE A CA 1
ATOM 740 C C . ILE A 1 98 ? 5.346 -7.373 -13.644 1.00 10.29 97 ILE A C 1
ATOM 741 O O . ILE A 1 98 ? 6.441 -7.811 -14.007 1.00 12.58 97 ILE A O 1
ATOM 746 N N . LYS A 1 99 ? 4.192 -7.945 -13.966 1.00 9.54 98 LYS A N 1
ATOM 747 C CA . LYS A 1 99 ? 4.133 -9.113 -14.830 1.00 9.92 98 LYS A CA 1
ATOM 748 C C . LYS A 1 99 ? 3.799 -8.606 -16.226 1.00 10.42 98 LYS A C 1
ATOM 749 O O . LYS A 1 99 ? 2.631 -8.426 -16.568 1.00 12.50 98 LYS A O 1
ATOM 755 N N . THR A 1 100 ? 4.827 -8.346 -17.022 1.00 8.86 99 THR A N 1
ATOM 756 C CA . THR A 1 100 ? 4.616 -7.870 -18.378 1.00 8.38 99 THR A CA 1
ATOM 757 C C . THR A 1 100 ? 3.890 -8.968 -19.142 1.00 7.30 99 THR A C 1
ATOM 758 O O . THR A 1 100 ? 4.262 -10.138 -19.068 1.00 7.81 99 THR A O 1
ATOM 762 N N . GLY A 1 101 ? 2.840 -8.588 -19.859 1.00 5.56 100 GLY A N 1
ATOM 763 C CA . GLY A 1 101 ? 2.078 -9.561 -20.611 1.00 6.98 100 GLY A CA 1
ATOM 764 C C . GLY A 1 101 ? 1.087 -8.916 -21.551 1.00 5.39 100 GLY A C 1
ATOM 765 O O . GLY A 1 101 ? 1.262 -7.780 -21.986 1.00 6.74 100 GLY A O 1
ATOM 766 N N . LYS A 1 102 ? 0.026 -9.649 -21.852 1.00 7.20 101 LYS A N 1
ATOM 767 C CA . LYS A 1 102 ? -1.003 -9.181 -22.761 1.00 8.79 101 LYS A CA 1
ATOM 768 C C . LYS A 1 102 ? -1.559 -7.798 -22.422 1.00 7.48 101 LYS A C 1
ATOM 769 O O . LYS A 1 102 ? -1.654 -6.930 -23.290 1.00 8.50 101 LYS A O 1
ATOM 775 N N . HIS A 1 103 ? -1.902 -7.583 -21.157 1.00 6.41 102 HIS A N 1
ATOM 776 C CA . HIS A 1 103 ? -2.513 -6.319 -20.759 1.00 5.45 102 HIS A CA 1
ATOM 777 C C . HIS A 1 103 ? -1.658 -5.341 -19.964 1.00 6.15 102 HIS A C 1
ATOM 778 O O . HIS A 1 103 ? -2.166 -4.334 -19.470 1.00 6.33 102 HIS A O 1
ATOM 785 N N . VAL A 1 104 ? -0.363 -5.613 -19.856 1.00 5.22 103 VAL A N 1
ATOM 786 C CA . VAL A 1 104 ? 0.520 -4.736 -19.093 1.00 6.89 103 VAL A CA 1
ATOM 787 C C . VAL A 1 104 ? 1.907 -4.716 -19.721 1.00 4.47 103 VAL A C 1
ATOM 788 O O . VAL A 1 104 ? 2.470 -5.777 -19.998 1.00 6.39 103 VAL A O 1
ATOM 792 N N . ASP A 1 105 ? 2.462 -3.526 -19.961 1.00 5.04 104 ASP A N 1
ATOM 793 C CA . ASP A 1 105 ? 3.800 -3.463 -20.543 1.00 6.13 104 ASP A CA 1
ATOM 794 C C . ASP A 1 105 ? 4.880 -3.314 -19.475 1.00 6.51 104 ASP A C 1
ATOM 795 O O . ASP A 1 105 ? 4.589 -3.327 -18.280 1.00 6.23 104 ASP A O 1
ATOM 800 N N . ALA A 1 106 ? 6.129 -3.184 -19.910 1.00 7.29 105 ALA A N 1
ATOM 801 C CA . ALA A 1 106 ? 7.260 -3.076 -18.995 1.00 9.37 105 ALA A CA 1
ATOM 802 C C . ALA A 1 106 ? 7.136 -1.969 -17.957 1.00 7.63 105 ALA A C 1
ATOM 803 O O . ALA A 1 106 ? 7.626 -2.105 -16.834 1.00 9.43 105 ALA A O 1
ATOM 805 N N . ASN A 1 107 ? 6.480 -0.877 -18.328 1.00 5.90 106 ASN A N 1
ATOM 806 C CA . ASN A 1 107 ? 6.326 0.257 -17.424 1.00 6.02 106 ASN A CA 1
ATOM 807 C C . ASN A 1 107 ? 5.102 0.166 -16.534 1.00 5.94 106 ASN A C 1
ATOM 808 O O . ASN A 1 107 ? 4.841 1.066 -15.738 1.00 7.89 106 ASN A O 1
ATOM 813 N N . GLY A 1 108 ? 4.355 -0.924 -16.669 1.00 6.01 107 GLY A N 1
ATOM 814 C CA . GLY A 1 108 ? 3.162 -1.093 -15.866 1.00 5.98 107 GLY A CA 1
ATOM 815 C C . GLY A 1 108 ? 1.938 -0.441 -16.487 1.00 4.88 107 GLY A C 1
ATOM 816 O O . GLY A 1 108 ? 0.891 -0.384 -15.847 1.00 6.22 107 GLY A O 1
ATOM 817 N N . LYS A 1 109 ? 2.056 0.061 -17.714 1.00 4.61 108 LYS A N 1
ATOM 818 C CA . LYS A 1 109 ? 0.906 0.675 -18.375 1.00 4.97 108 LYS A CA 1
ATOM 819 C C . LYS A 1 109 ? -0.072 -0.421 -18.764 1.00 3.88 108 LYS A C 1
ATOM 820 O O . LYS A 1 109 ? 0.311 -1.468 -19.293 1.00 4.97 108 LYS A O 1
ATOM 826 N N . ILE A 1 110 ? -1.344 -0.166 -18.492 1.00 4.00 109 ILE A N 1
ATOM 827 C CA . ILE A 1 110 ? -2.403 -1.123 -18.769 1.00 5.15 109 ILE A CA 1
ATOM 828 C C . ILE A 1 110 ? -3.006 -0.932 -20.156 1.00 6.49 109 ILE A C 1
ATOM 829 O O . ILE A 1 110 ? -3.246 0.195 -20.589 1.00 5.05 109 ILE A O 1
ATOM 834 N N . TYR A 1 111 ? -3.215 -2.051 -20.848 1.00 4.03 110 TYR A N 1
ATOM 835 C CA . TYR A 1 111 ? -3.808 -2.070 -22.183 1.00 4.97 110 TYR A CA 1
ATOM 836 C C . TYR A 1 111 ? -5.043 -2.955 -22.100 1.00 4.77 110 TYR A C 1
ATOM 837 O O . TYR A 1 111 ? -4.958 -4.113 -21.692 1.00 6.12 110 TYR A O 1
ATOM 846 N N . LEU A 1 112 ? -6.188 -2.403 -22.484 1.00 5.56 111 LEU A N 1
ATOM 847 C CA . LEU A 1 112 ? -7.444 -3.148 -22.451 1.00 5.50 111 LEU A CA 1
ATOM 848 C C . LEU A 1 112 ? -8.329 -2.699 -23.594 1.00 5.96 111 LEU A C 1
ATOM 849 O O . LEU A 1 112 ? -8.314 -1.530 -23.969 1.00 5.22 111 LEU A O 1
ATOM 854 N N . PRO A 1 113 ? -9.104 -3.629 -24.175 1.00 6.07 112 PRO A N 1
ATOM 855 C CA . PRO A 1 113 ? -9.995 -3.253 -25.274 1.00 5.59 112 PRO A CA 1
ATOM 856 C C . PRO A 1 113 ? -10.902 -2.098 -24.835 1.00 6.18 112 PRO A C 1
ATOM 857 O O . PRO A 1 113 ? -11.197 -1.199 -25.616 1.00 6.46 112 PRO A O 1
ATOM 861 N N . TYR A 1 114 ? -11.323 -2.130 -23.571 1.00 4.94 113 TYR A N 1
ATOM 862 C CA . TYR A 1 114 ? -12.205 -1.107 -23.008 1.00 4.81 113 TYR A CA 1
ATOM 863 C C . TYR A 1 114 ? -11.586 0.285 -23.118 1.00 5.07 113 TYR A C 1
ATOM 864 O O . TYR A 1 114 ? -12.282 1.268 -23.362 1.00 6.85 113 TYR A O 1
ATOM 873 N N . LEU A 1 115 ? -10.274 0.367 -22.924 1.00 5.23 114 LEU A N 1
ATOM 874 C CA . LEU A 1 115 ? -9.577 1.640 -23.012 1.00 6.09 114 LEU A CA 1
ATOM 875 C C . LEU A 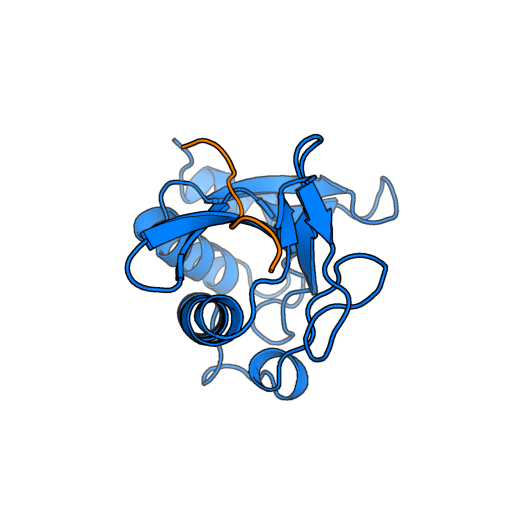1 115 ? -9.359 2.046 -24.464 1.00 5.87 114 LEU A C 1
ATOM 876 O O . LEU A 1 115 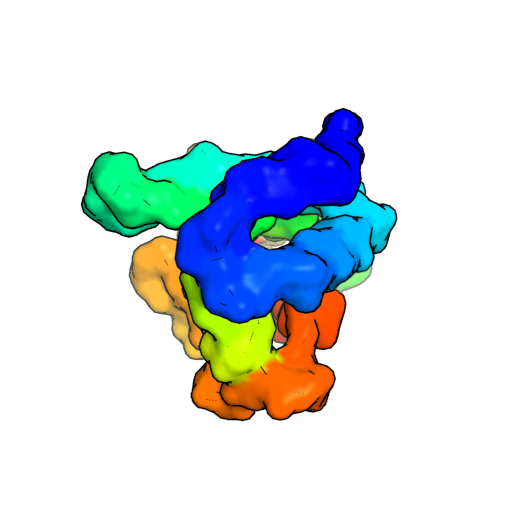? -9.589 3.195 -24.834 1.00 6.74 114 LEU A O 1
ATOM 881 N N . HIS A 1 116 ? -8.943 1.089 -25.286 1.00 5.19 115 HIS A N 1
ATOM 882 C CA . HIS A 1 116 ? -8.660 1.352 -26.691 1.00 5.55 115 HIS A CA 1
ATOM 883 C C . HIS A 1 116 ? -9.835 1.907 -27.500 1.00 7.26 115 HIS A C 1
ATOM 884 O O . HIS A 1 116 ? -9.648 2.768 -28.358 1.00 8.47 115 HIS A O 1
ATOM 891 N N . GLU A 1 117 ? -11.044 1.422 -27.228 1.00 5.91 116 GLU A N 1
ATOM 892 C CA . GLU A 1 117 ? -12.227 1.875 -27.961 1.00 5.79 116 GLU A CA 1
ATOM 893 C C . GLU A 1 117 ? -13.129 2.792 -27.146 1.00 6.06 116 GLU A C 1
ATOM 894 O O . GLU A 1 117 ? -14.263 3.063 -27.537 1.00 6.36 116 GLU A O 1
ATOM 900 N N . TRP A 1 118 ? -12.619 3.258 -26.014 1.00 5.77 117 TRP A N 1
ATOM 901 C CA . TRP A 1 118 ? -13.355 4.127 -25.102 1.00 5.87 117 TRP A CA 1
ATOM 902 C C . TRP A 1 118 ? -14.180 5.207 -25.787 1.00 5.91 117 TRP A C 1
ATOM 903 O O . TRP A 1 118 ? -13.691 5.900 -26.674 1.00 7.70 117 TRP A O 1
ATOM 914 N N . LYS A 1 119 ? -15.440 5.336 -25.379 1.00 6.84 118 LYS A N 1
ATOM 915 C CA . LYS A 1 119 ? -16.297 6.379 -25.919 1.00 8.59 118 LYS A CA 1
ATOM 916 C C . LYS A 1 119 ? -17.444 6.687 -24.966 1.00 8.12 118 LYS A C 1
ATOM 917 O O . LYS A 1 119 ? -18.082 5.783 -24.425 1.00 8.74 118 LYS A O 1
ATOM 923 N N . HIS A 1 120 ? -17.679 7.976 -24.755 1.00 7.98 119 HIS A N 1
ATOM 924 C CA . HIS A 1 120 ? -18.752 8.457 -23.894 1.00 8.03 119 HIS A CA 1
ATOM 925 C C . HIS A 1 120 ? -20.029 8.361 -24.726 1.00 9.31 119 HIS A C 1
ATOM 926 O O . HIS A 1 120 ? -20.014 8.662 -25.918 1.00 10.12 119 HIS A O 1
ATOM 933 N N . PRO A 1 121 ? -21.160 7.978 -24.109 1.00 7.16 120 PRO A N 1
ATOM 934 C CA . PRO A 1 121 ? -21.381 7.627 -22.704 1.00 6.56 120 PRO A CA 1
ATOM 935 C C . PRO A 1 121 ? -21.299 6.140 -22.355 1.00 6.44 120 PRO A C 1
ATOM 936 O O . PRO A 1 121 ? -21.501 5.769 -21.199 1.00 7.55 120 PRO A O 1
ATOM 940 N N . GLN A 1 122 ? -21.020 5.288 -23.339 1.00 5.78 121 GLN A N 1
ATOM 941 C CA . GLN A 1 122 ? -20.942 3.849 -23.082 1.00 5.28 121 GLN A CA 1
ATOM 942 C C . GLN A 1 122 ? -19.849 3.445 -22.100 1.00 6.24 121 GLN A C 1
ATOM 943 O O . GLN A 1 122 ? -20.019 2.495 -21.336 1.00 6.02 121 GLN A O 1
ATOM 949 N N . SER A 1 123 ? -18.728 4.158 -22.134 1.00 5.90 122 SER A N 1
ATOM 950 C CA . SER A 1 123 ? -17.590 3.854 -21.269 1.00 5.32 122 SER A CA 1
ATOM 951 C C . SER A 1 123 ? -17.485 4.747 -20.038 1.00 4.71 122 SER A C 1
ATOM 952 O O . SER A 1 123 ? -17.657 5.963 -20.133 1.00 6.05 122 SER A O 1
ATOM 955 N N . ASP A 1 124 ? -17.218 4.145 -18.881 1.00 4.62 123 ASP A N 1
ATOM 956 C CA . ASP A 1 124 ? -17.008 4.920 -17.663 1.00 5.00 123 ASP A CA 1
ATOM 957 C C . ASP A 1 124 ? -16.021 4.208 -16.744 1.00 4.42 123 ASP A C 1
ATOM 958 O O . ASP A 1 124 ? -15.618 3.077 -17.016 1.00 5.29 123 ASP A O 1
ATOM 963 N N . LEU A 1 125 ? -15.602 4.881 -15.677 1.00 5.10 124 LEU A N 1
ATOM 96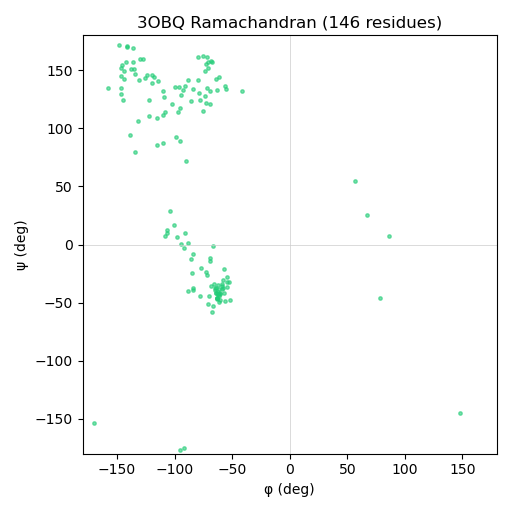4 C CA . LEU A 1 125 ? -14.626 4.297 -14.767 1.00 4.60 124 LEU A CA 1
ATOM 965 C C . LEU A 1 125 ? -15.120 3.067 -14.018 1.00 5.19 124 LEU A C 1
ATOM 966 O O . LEU A 1 125 ? -14.356 2.127 -13.804 1.00 6.13 124 LEU A O 1
ATOM 971 N N . LEU A 1 126 ? -16.389 3.059 -13.618 1.00 5.51 125 LEU A N 1
ATOM 972 C CA . LEU A 1 126 ? -16.915 1.892 -12.919 1.00 6.63 125 LEU A CA 1
ATOM 973 C C . LEU A 1 126 ? -16.850 0.674 -13.840 1.00 5.10 125 LEU A C 1
ATOM 974 O O . LEU A 1 126 ? -16.480 -0.417 -13.412 1.00 6.37 125 LEU A O 1
ATOM 979 N N . GLY A 1 127 ? -17.208 0.874 -15.106 1.00 5.76 126 GLY A N 1
ATOM 980 C CA . GLY A 1 127 ? -17.160 -0.214 -16.068 1.00 6.04 126 GLY A CA 1
ATOM 981 C C . GLY A 1 127 ? -15.731 -0.685 -16.283 1.00 4.36 126 GLY A C 1
ATOM 982 O O . GLY A 1 127 ? -15.461 -1.884 -16.362 1.00 5.46 126 GLY A O 1
ATOM 983 N N . LEU A 1 128 ? -14.812 0.272 -16.367 1.00 4.41 127 LEU A N 1
ATOM 984 C CA . LEU A 1 128 ? -13.397 -0.026 -16.559 1.00 5.96 127 LEU A CA 1
ATOM 985 C C . LEU A 1 128 ? -12.840 -0.872 -15.417 1.00 4.73 127 LEU A C 1
ATOM 986 O O . LEU A 1 128 ? -12.150 -1.869 -15.643 1.00 5.50 127 LEU A O 1
ATOM 991 N N . ILE A 1 129 ? -13.127 -0.466 -14.184 1.00 4.36 128 ILE A N 1
ATOM 992 C CA . ILE A 1 129 ? -12.632 -1.199 -13.027 1.00 5.61 128 ILE A CA 1
ATOM 993 C C . ILE A 1 129 ? -13.248 -2.597 -12.953 1.00 6.38 128 ILE A C 1
ATOM 994 O O . ILE A 1 129 ? -12.589 -3.549 -12.534 1.00 7.09 128 ILE A O 1
ATOM 999 N N . GLN A 1 130 ? -14.501 -2.725 -13.379 1.00 7.63 129 GLN A N 1
ATOM 1000 C CA . GLN A 1 130 ? -15.163 -4.027 -13.383 1.00 10.39 129 GLN A CA 1
ATOM 1001 C C . GLN A 1 130 ? -14.378 -4.940 -14.331 1.00 8.44 129 GLN A C 1
ATOM 1002 O O . GLN A 1 130 ? -14.125 -6.109 -14.031 1.00 9.20 129 GLN A O 1
ATOM 1008 N N . VAL A 1 131 ? -13.987 -4.393 -15.477 1.00 5.86 130 VAL A N 1
ATOM 1009 C CA . VAL A 1 131 ? -13.205 -5.144 -16.457 1.00 7.55 130 VAL A CA 1
ATOM 1010 C C . VAL A 1 131 ? -11.856 -5.537 -15.858 1.00 7.84 130 VAL A C 1
ATOM 1011 O O . VAL A 1 131 ? -11.421 -6.681 -15.981 1.00 7.20 130 VAL A O 1
ATOM 1015 N N . MET A 1 132 ? -11.193 -4.587 -15.206 1.00 6.40 131 MET A N 1
ATOM 1016 C CA . MET A 1 132 ? -9.903 -4.870 -14.588 1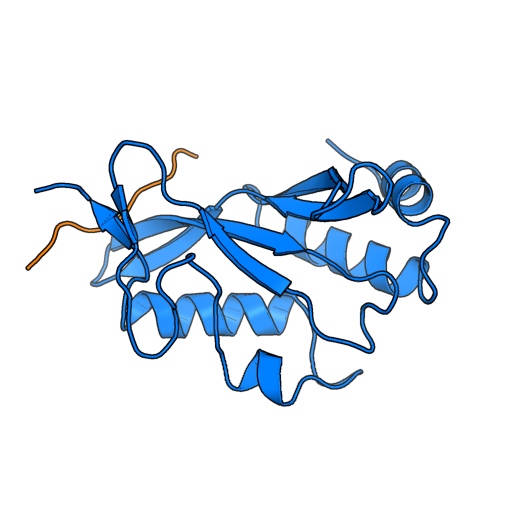.00 6.20 131 MET A CA 1
ATOM 1017 C C . MET A 1 132 ? -9.988 -6.019 -13.589 1.00 8.04 131 MET A C 1
ATOM 1018 O O . MET A 1 132 ? -9.099 -6.864 -13.534 1.00 8.30 131 MET A O 1
ATOM 1023 N N . ILE A 1 133 ? -11.052 -6.043 -12.793 1.00 7.80 132 ILE A N 1
ATOM 1024 C CA . ILE A 1 133 ? -11.220 -7.091 -11.795 1.00 9.09 132 ILE A CA 1
ATOM 1025 C C . ILE A 1 133 ? -11.317 -8.464 -12.458 1.00 7.54 132 ILE A C 1
ATOM 1026 O O . ILE A 1 133 ? -10.727 -9.434 -11.977 1.00 10.12 132 ILE A O 1
ATOM 1031 N N . VAL A 1 134 ? -12.036 -8.544 -13.574 1.00 8.02 133 VAL A N 1
ATOM 1032 C CA . VAL A 1 134 ? -12.184 -9.804 -14.291 1.00 11.21 133 VAL A CA 1
ATOM 1033 C C . VAL A 1 134 ? -10.874 -10.189 -14.974 1.00 11.71 133 VAL A C 1
ATOM 1034 O O . VAL A 1 134 ? -10.378 -11.303 -14.809 1.00 11.49 133 VAL A O 1
ATOM 1038 N N . VAL A 1 135 ? -10.306 -9.255 -15.726 1.00 8.47 134 VAL A N 1
ATOM 1039 C CA . VAL A 1 135 ? -9.068 -9.505 -16.450 1.00 9.56 134 VAL A CA 1
ATOM 1040 C C . VAL A 1 135 ? -7.881 -9.812 -15.535 1.00 9.41 134 VAL A C 1
ATOM 1041 O O . VAL A 1 135 ? -7.135 -10.763 -15.781 1.00 11.89 134 VAL A O 1
ATOM 1045 N N . PHE A 1 136 ? -7.703 -9.022 -14.479 1.00 9.43 135 PHE A N 1
ATOM 1046 C CA . PHE A 1 136 ? -6.597 -9.248 -13.552 1.00 9.23 135 PHE A CA 1
ATOM 1047 C C . PHE A 1 136 ? -6.836 -10.484 -12.686 1.00 8.85 135 PHE A C 1
ATOM 1048 O O . PHE A 1 136 ? -5.891 -11.080 -12.167 1.00 9.76 135 PHE A O 1
ATOM 1056 N N . GLY A 1 137 ? -8.103 -10.860 -12.527 1.00 9.99 136 GLY A N 1
ATOM 1057 C CA . GLY A 1 137 ? -8.424 -12.040 -11.744 1.00 12.01 136 GLY A CA 1
ATOM 1058 C C . GLY A 1 137 ? -8.008 -13.273 -12.521 1.00 13.83 136 GLY A C 1
ATOM 1059 O O . GLY A 1 137 ? -7.716 -14.323 -11.947 1.00 16.88 136 GLY A O 1
ATOM 1060 N N . ASP A 1 138 ? -7.980 -13.138 -13.844 1.0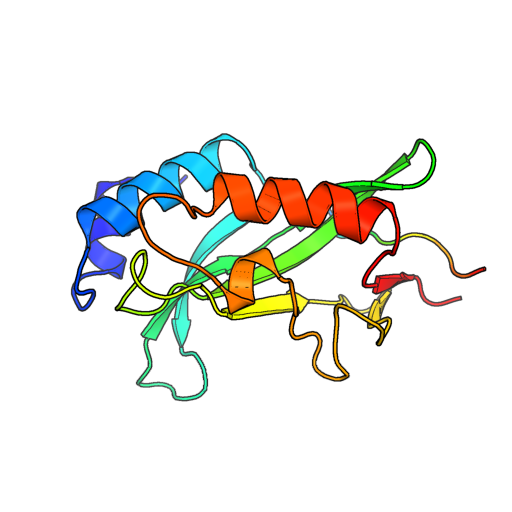0 12.38 137 ASP A N 1
ATOM 1061 C CA . ASP A 1 138 ? -7.588 -14.228 -14.726 1.00 11.82 137 ASP A CA 1
ATOM 1062 C C . ASP A 1 138 ? -6.074 -14.213 -14.927 1.00 12.40 137 ASP A C 1
ATOM 1063 O O . ASP A 1 138 ? -5.428 -15.261 -14.954 1.00 13.93 137 ASP A O 1
ATOM 1068 N N . GLU A 1 139 ? -5.515 -13.014 -15.067 1.00 10.95 138 GLU A N 1
ATOM 1069 C CA . GLU A 1 139 ? -4.081 -12.840 -15.253 1.00 12.75 138 GLU A CA 1
ATOM 1070 C C . GLU A 1 139 ? -3.587 -11.659 -14.423 1.00 14.37 138 GLU A C 1
ATOM 1071 O O . GLU A 1 139 ? -3.650 -10.511 -14.860 1.00 13.72 138 GLU A O 1
ATOM 1077 N N . PRO A 1 140 ? -3.098 -11.926 -13.203 1.00 12.17 139 PRO A N 1
ATOM 1078 C CA . PRO A 1 140 ? -2.595 -10.865 -12.323 1.00 10.81 139 PRO A CA 1
ATOM 1079 C C . PRO A 1 140 ? -1.498 -10.046 -13.005 1.00 11.03 139 PRO A C 1
ATOM 1080 O O . PRO A 1 140 ? -0.616 -10.603 -13.658 1.00 12.44 139 PRO A O 1
ATOM 1084 N N . PRO A 1 141 ? -1.549 -8.709 -12.869 1.00 10.38 140 PRO A N 1
ATOM 1085 C CA . PRO A 1 141 ? -0.564 -7.803 -13.470 1.00 10.13 140 PRO A CA 1
ATOM 1086 C C . PRO A 1 141 ? 0.698 -7.632 -12.628 1.00 11.35 140 PRO A C 1
ATOM 1087 O O . PRO A 1 141 ? 1.674 -7.018 -13.064 1.00 10.02 140 PRO A O 1
ATOM 1091 N N . VAL A 1 142 ? 0.661 -8.171 -11.415 1.00 11.71 141 VAL A N 1
ATOM 1092 C CA . VAL A 1 142 ? 1.792 -8.115 -10.501 1.00 13.16 141 VAL A CA 1
ATOM 1093 C C . VAL A 1 142 ? 1.831 -9.385 -9.665 1.00 12.32 141 VAL A C 1
ATOM 1094 O O . VAL A 1 142 ? 0.800 -10.014 -9.430 1.00 14.08 141 VAL A O 1
ATOM 1098 N N . PHE A 1 143 ? 3.031 -9.755 -9.235 1.00 13.68 142 PHE A N 1
ATOM 1099 C CA . PHE A 1 143 ? 3.237 -10.943 -8.414 1.00 15.58 142 PHE A CA 1
ATOM 1100 C C . PHE A 1 143 ? 4.236 -10.619 -7.314 1.00 20.45 142 PHE A C 1
ATOM 1101 O O . PHE A 1 143 ? 5.102 -9.762 -7.485 1.00 17.48 142 PHE A O 1
ATOM 1109 N N . SER A 1 144 ? 4.106 -11.301 -6.181 1.00 23.68 143 SER A N 1
ATOM 1110 C CA . SER A 1 144 ? 5.011 -11.087 -5.059 1.00 29.31 143 SER A CA 1
ATOM 1111 C C . SER A 1 144 ? 6.386 -11.650 -5.392 1.00 33.00 143 SER A C 1
ATOM 1112 O O . SER A 1 144 ? 6.506 -12.591 -6.175 1.00 33.76 143 SER A O 1
ATOM 1115 N N . ARG A 1 145 ? 7.421 -11.065 -4.798 1.00 39.07 144 ARG A N 1
ATOM 1116 C CA . ARG A 1 145 ? 8.789 -11.512 -5.029 1.00 45.68 144 ARG A CA 1
ATOM 1117 C C . ARG A 1 145 ? 9.003 -12.884 -4.396 1.00 49.14 144 ARG A C 1
ATOM 1118 O O . ARG A 1 145 ? 8.843 -13.050 -3.186 1.00 50.49 144 ARG A O 1
ATOM 1126 N N . PRO A 1 146 ? 9.369 -13.887 -5.208 1.00 51.19 145 PRO A N 1
ATOM 1127 C CA . PRO A 1 146 ? 9.602 -15.246 -4.709 1.00 52.95 145 PRO A CA 1
ATOM 1128 C C . PRO A 1 146 ? 10.837 -15.344 -3.815 1.00 53.86 145 PRO A C 1
ATOM 1129 O O . PRO A 1 146 ? 11.498 -14.304 -3.608 1.00 54.58 145 PRO A O 1
ATOM 1134 N N . PRO B 2 1 ? -6.105 -3.110 3.821 1.00 36.29 346 PRO B N 1
ATOM 1135 C CA . PRO B 2 1 ? -5.850 -1.903 3.002 1.00 32.87 346 PRO B CA 1
ATOM 1136 C C . PRO B 2 1 ? -4.3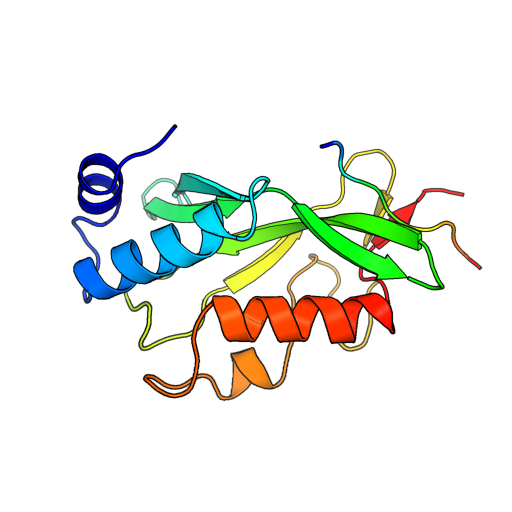94 -1.790 2.564 1.00 30.09 346 PRO B C 1
ATOM 1137 O O . PRO B 2 1 ? -3.918 -0.700 2.252 1.00 31.62 346 PRO B O 1
ATOM 1141 N N . THR B 2 2 ? -3.698 -2.923 2.542 1.00 27.55 347 THR B N 1
ATOM 1142 C CA . THR B 2 2 ? -2.302 -2.956 2.122 1.00 25.04 347 THR B CA 1
ATOM 1143 C C . THR B 2 2 ? -2.191 -3.668 0.779 1.00 20.49 347 THR B C 1
ATOM 1144 O O . THR B 2 2 ? -2.761 -4.744 0.592 1.00 19.03 347 THR B O 1
ATOM 1148 N N . PRO B 2 3 ? -1.465 -3.068 -0.176 1.00 15.49 348 PRO B N 1
ATOM 1149 C CA . PRO B 2 3 ? -1.295 -3.671 -1.499 1.00 15.50 348 PRO B CA 1
ATOM 1150 C C . PRO B 2 3 ? -0.736 -5.084 -1.400 1.00 16.57 348 PRO B C 1
ATOM 1151 O O . PRO B 2 3 ? 0.219 -5.335 -0.662 1.00 18.59 348 PRO B O 1
ATOM 1155 N N . SER B 2 4 ? -1.336 -6.006 -2.144 1.00 16.82 349 SER B N 1
ATOM 1156 C CA . SER B 2 4 ? -0.892 -7.395 -2.134 1.00 17.12 349 SER B CA 1
ATOM 1157 C C . SER B 2 4 ? -0.987 -7.995 -3.528 1.00 17.12 349 SER B C 1
ATOM 1158 O O . SER B 2 4 ? -1.753 -7.527 -4.370 1.00 16.30 349 SER B O 1
ATOM 1161 N N . ALA B 2 5 ? -0.197 -9.035 -3.761 1.00 16.52 350 ALA B N 1
ATOM 1162 C CA . ALA B 2 5 ? -0.173 -9.715 -5.046 1.00 18.34 350 ALA B CA 1
ATOM 1163 C C . ALA B 2 5 ? 0.041 -11.204 -4.801 1.00 18.25 350 ALA B C 1
ATOM 1164 O O . ALA B 2 5 ? 0.689 -11.590 -3.830 1.00 19.35 350 ALA B O 1
ATOM 1166 N N . PRO B 2 6 ? -0.501 -12.060 -5.681 1.00 17.95 351 PRO B N 1
ATOM 1167 C CA . PRO B 2 6 ? -0.345 -13.510 -5.521 1.00 17.73 351 PRO B CA 1
ATOM 1168 C C . PRO B 2 6 ? 1.090 -13.989 -5.732 1.00 19.16 351 PRO B C 1
ATOM 1169 O O . PRO B 2 6 ? 1.895 -13.318 -6.378 1.00 17.93 351 PRO B O 1
ATOM 1173 N N . VAL B 2 7 ? 1.403 -15.153 -5.172 1.00 22.78 352 VAL B N 1
ATOM 1174 C CA . VAL B 2 7 ? 2.731 -15.732 -5.305 1.00 26.70 352 VAL B CA 1
ATOM 1175 C C . VAL B 2 7 ? 2.906 -16.284 -6.718 1.00 27.50 352 VAL B C 1
ATOM 1176 O O . VAL B 2 7 ? 1.941 -16.724 -7.343 1.00 27.46 352 VAL B O 1
ATOM 1180 N N . PRO B 2 8 ? 4.139 -16.256 -7.213 1.00 28.15 353 PRO B N 1
ATOM 1181 C CA . PRO B 2 8 ? 4.441 -16.754 -8.559 1.00 31.20 353 PRO B CA 1
ATOM 1182 C C . PRO B 2 8 ? 4.268 -18.266 -8.656 1.00 31.86 353 PRO B C 1
ATOM 1183 O O . PRO B 2 8 ? 4.342 -18.962 -7.643 1.00 31.86 353 PRO B O 1
ATOM 1187 N N . LEU B 2 9 ? 4.041 -18.764 -9.867 1.00 32.67 354 LEU B N 1
ATOM 1188 C CA . LEU B 2 9 ? 3.859 -20.193 -10.087 1.00 33.48 354 LEU B CA 1
ATOM 1189 C C . LEU B 2 9 ? 5.199 -20.920 -10.120 1.00 35.70 354 LEU B C 1
ATOM 1190 O O . LEU B 2 9 ? 6.231 -20.327 -10.434 1.00 33.72 354 LEU B O 1
#

Sequence (150 aa):
AVSESQLKKMVSKYKYRDLTVRETVNVITLYKDLKPVLDSYGTGSRELMNLTGTIPVPYRGNTYNIPICLWLLDTYPYNPPICFVKPTSSMTIKTGKHVDANGKIYLPYLHEWKHPQSDLLGLIQVMIVVFGDEPPVFSRPPTPSAPVPL

Radius of gyration: 15.14 Å; Cα contacts (8 Å, |Δi|>4): 295; chains: 2; bounding box: 31×44×31 Å

InterPro domains:
  IPR008883 Ubiquitin E2 variant, N-terminal [PF05743] (21-141)
  IPR008883 Ubiquitin E2 variant, N-terminal [PS51322] (2-145)
  IPR016135 Ubiquitin-conjugating enzyme/RWD-like [G3DSA:3.10.110.10] (1-145)
  IPR016135 Ubiquitin-conjugating enzyme/RWD-like [SSF54495] (3-141)
  IPR017916 Steadiness box (SB) domain [PF09454] (316-379)
  IPR017916 Steadiness box (SB) domain [PS51312] (322-390)
  IPR037202 ESCRT assembly domain [SSF140111] (323-383)
  IPR052070 ESCRT-I complex UEV domain-containing protein [PTHR23306] (3-384)